Protein AF-A0AAF0Q1U7-F1 (afdb_monomer_lite)

InterPro domains:
  IPR041577 Reverse transcriptase/retrotransposon-derived protein, RNase H-like domain [PF17919] (12-62)
  IPR043502 DNA/RNA polymeras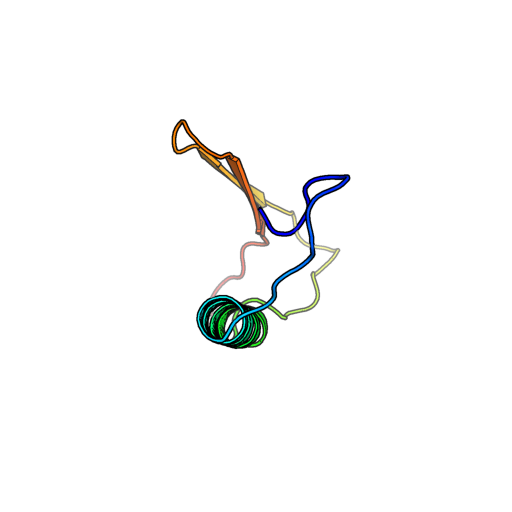e superfamily [SSF56672] (1-60)

Foldseek 3Di:
DQPDPPDDRDCDPVNVVVVVVVVVVCPDPPNDDDDDPVFDWDWDWDDPVVDIDIDIDTDDDDD

Sequence (63 aa):
KLLEKENKFCFDDACLGAFGELKEKLVTAPIIISPDWEQQFEVMCDASGVALGVVLGQRREKN

Secondary structure (DSSP, 8-state):
-TT-TTS-----HHHHHHHHHHHHHHHSTTS-----TTSPPEEEEEE-SS-EEEEEE------

Radius of gyration: 17.33 Å; chains: 1; bounding box: 3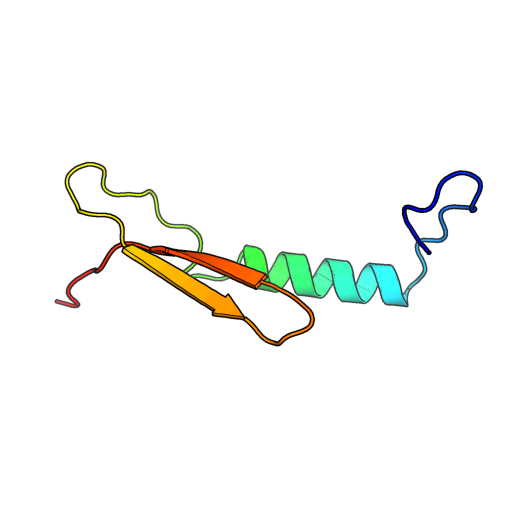1×23×47 Å

Structure (mmCIF, N/CA/C/O backbone):
data_AF-A0AAF0Q1U7-F1
#
_entry.id   AF-A0AAF0Q1U7-F1
#
loop_
_atom_site.group_PDB
_atom_site.id
_atom_site.type_symbol
_atom_site.label_atom_id
_atom_site.label_alt_id
_atom_site.label_comp_id
_atom_site.label_asym_id
_atom_site.label_entity_id
_atom_site.label_seq_id
_atom_site.pdbx_PDB_ins_code
_atom_site.Cartn_x
_atom_site.Cartn_y
_atom_site.Cartn_z
_atom_site.occupancy
_atom_site.B_iso_or_equiv
_atom_site.auth_seq_id
_atom_site.auth_comp_id
_atom_site.auth_asym_id
_atom_site.auth_atom_id
_atom_site.pdbx_PDB_model_num
ATOM 1 N N . LYS A 1 1 ? 11.097 3.059 -17.668 1.00 73.69 1 LYS A N 1
ATOM 2 C CA . LYS A 1 1 ? 10.409 3.451 -16.415 1.00 73.69 1 LYS A CA 1
ATOM 3 C C . LYS A 1 1 ? 8.943 3.686 -16.749 1.00 73.69 1 LYS A C 1
ATOM 5 O O . LYS A 1 1 ? 8.694 4.309 -17.769 1.00 73.69 1 LYS A O 1
ATOM 10 N N . LEU A 1 2 ? 7.996 3.192 -15.947 1.00 84.00 2 LEU A N 1
ATOM 11 C CA . LEU A 1 2 ? 6.569 3.248 -16.305 1.00 84.00 2 LEU A CA 1
ATOM 12 C C . LEU A 1 2 ? 5.989 4.673 -16.285 1.00 84.00 2 LEU A C 1
ATOM 14 O O . LEU A 1 2 ? 5.193 5.009 -17.147 1.00 84.00 2 LEU A O 1
ATOM 18 N N . LEU A 1 3 ? 6.397 5.517 -15.333 1.00 90.12 3 LEU A N 1
ATOM 19 C CA . LEU A 1 3 ? 5.781 6.835 -15.091 1.00 90.12 3 LEU A CA 1
ATOM 20 C C . LEU A 1 3 ? 6.668 8.022 -15.506 1.00 90.12 3 LEU A C 1
ATOM 22 O O . LEU A 1 3 ? 6.423 9.159 -15.115 1.00 90.12 3 LEU A O 1
ATOM 26 N N . GLU A 1 4 ? 7.738 7.765 -16.253 1.00 93.31 4 GLU A N 1
ATOM 27 C CA . GLU A 1 4 ? 8.660 8.810 -16.696 1.00 93.31 4 GLU A CA 1
ATOM 28 C C . GLU A 1 4 ? 8.076 9.563 -17.893 1.00 93.31 4 GLU A C 1
ATOM 30 O O . GLU A 1 4 ? 7.635 8.953 -18.869 1.00 93.31 4 GLU A O 1
ATOM 35 N N . LYS A 1 5 ? 8.072 10.897 -17.815 1.00 91.38 5 LYS A N 1
ATOM 36 C CA . LYS A 1 5 ? 7.612 11.761 -18.907 1.00 91.38 5 LYS A CA 1
ATOM 37 C C . LYS A 1 5 ? 8.423 11.472 -20.178 1.00 91.38 5 LYS A C 1
ATOM 39 O O . LYS A 1 5 ? 9.621 11.230 -20.093 1.00 91.38 5 LYS A O 1
ATOM 44 N N . GLU A 1 6 ? 7.763 11.517 -21.339 1.00 90.00 6 GLU A N 1
ATOM 45 C CA . GLU A 1 6 ? 8.366 11.266 -22.666 1.00 90.00 6 GLU A CA 1
ATOM 46 C C . GLU A 1 6 ? 8.911 9.838 -22.867 1.00 90.00 6 GLU A C 1
ATOM 48 O O . GLU A 1 6 ? 9.517 9.541 -23.893 1.00 90.00 6 GLU A O 1
ATOM 53 N N . ASN A 1 7 ? 8.620 8.921 -21.940 1.00 91.38 7 ASN A N 1
ATOM 54 C CA . ASN A 1 7 ? 8.876 7.497 -22.101 1.00 91.38 7 ASN A CA 1
ATOM 55 C C . ASN A 1 7 ? 7.586 6.772 -22.517 1.00 91.38 7 ASN A C 1
ATOM 57 O O . ASN A 1 7 ? 6.488 7.118 -22.075 1.00 91.38 7 ASN A O 1
ATOM 61 N N . LYS A 1 8 ? 7.698 5.749 -23.369 1.00 91.31 8 LYS A N 1
ATOM 62 C CA . LYS A 1 8 ? 6.533 4.947 -23.753 1.00 91.31 8 LYS A CA 1
ATOM 63 C C . LYS A 1 8 ? 6.100 4.104 -22.556 1.00 91.31 8 LYS A C 1
ATOM 65 O O . LYS A 1 8 ? 6.885 3.319 -22.027 1.00 91.31 8 LYS A O 1
ATOM 70 N N . PHE A 1 9 ? 4.832 4.222 -22.171 1.00 91.94 9 PHE A N 1
ATOM 71 C CA . PHE A 1 9 ? 4.242 3.337 -21.174 1.00 91.94 9 PHE A CA 1
ATOM 72 C C . PHE A 1 9 ? 4.189 1.908 -21.731 1.00 91.94 9 PHE A C 1
ATOM 74 O O . PHE A 1 9 ? 3.464 1.632 -22.688 1.00 91.94 9 PHE A O 1
ATOM 81 N N . CYS A 1 10 ? 4.993 1.015 -21.160 1.00 91.44 10 CYS A N 1
ATOM 82 C CA . CYS A 1 10 ? 5.065 -0.392 -21.538 1.00 91.44 10 CYS A CA 1
ATOM 83 C C . CYS A 1 10 ? 4.703 -1.24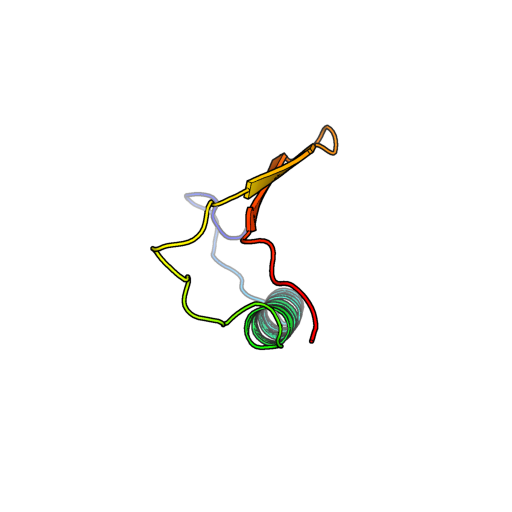6 -20.326 1.00 91.44 10 CYS A C 1
ATOM 85 O O . CYS A 1 10 ? 5.532 -1.447 -19.445 1.00 91.44 10 CYS A O 1
ATOM 87 N N . PHE A 1 11 ? 3.455 -1.704 -20.277 1.00 93.56 11 PHE A N 1
ATOM 88 C CA . PHE A 1 11 ? 2.939 -2.562 -19.216 1.00 93.56 11 PHE A CA 1
ATOM 89 C C . PHE A 1 11 ? 2.985 -4.014 -19.689 1.00 93.56 11 PHE A C 1
ATOM 91 O O . PHE A 1 11 ? 2.055 -4.494 -20.331 1.00 93.56 11 PHE A O 1
ATOM 98 N N . ASP A 1 12 ? 4.126 -4.654 -19.466 1.00 95.06 12 ASP A N 1
ATOM 99 C CA . ASP A 1 12 ? 4.402 -6.024 -19.892 1.00 95.06 12 ASP A CA 1
ATOM 100 C C . ASP A 1 12 ? 3.853 -7.072 -18.906 1.00 95.06 12 ASP A C 1
ATOM 102 O O . ASP A 1 12 ? 3.251 -6.745 -17.878 1.00 95.06 12 ASP A O 1
ATOM 106 N N . ASP A 1 13 ? 4.067 -8.352 -19.217 1.00 97.12 13 ASP A N 1
ATOM 107 C CA . ASP A 1 13 ? 3.588 -9.467 -18.394 1.00 97.12 13 ASP A CA 1
ATOM 108 C C . ASP A 1 13 ? 4.171 -9.444 -16.971 1.00 97.12 13 ASP A C 1
ATOM 110 O O . ASP A 1 13 ? 3.495 -9.831 -16.015 1.00 97.12 13 ASP A O 1
ATOM 114 N N . ALA A 1 14 ? 5.396 -8.931 -16.798 1.00 95.56 14 ALA A N 1
ATOM 115 C CA . ALA A 1 14 ? 6.003 -8.764 -15.480 1.00 95.56 14 ALA A CA 1
ATOM 116 C C . ALA A 1 14 ? 5.277 -7.681 -14.663 1.00 95.56 14 ALA A C 1
ATOM 118 O O . ALA A 1 14 ? 4.988 -7.884 -13.481 1.00 95.56 14 ALA A O 1
ATOM 119 N N . CYS A 1 15 ? 4.920 -6.557 -15.294 1.00 95.19 15 CYS A N 1
ATOM 120 C CA . CYS A 1 15 ? 4.109 -5.511 -14.670 1.00 95.19 15 CYS A CA 1
ATOM 121 C C . CYS A 1 15 ? 2.716 -6.026 -14.291 1.00 95.19 15 CYS A C 1
ATOM 123 O O . CYS A 1 15 ? 2.222 -5.726 -13.201 1.00 95.19 15 CYS A O 1
ATOM 125 N N . LEU A 1 16 ? 2.093 -6.823 -15.164 1.00 96.31 16 LEU A N 1
ATOM 126 C CA . LEU A 1 16 ? 0.788 -7.425 -14.904 1.00 96.31 16 LEU A CA 1
ATOM 127 C C . LEU A 1 16 ? 0.835 -8.390 -13.712 1.00 96.31 16 LEU A C 1
ATOM 129 O O . LEU A 1 16 ? -0.034 -8.314 -12.842 1.00 96.31 16 LEU A O 1
ATOM 133 N N . GLY A 1 17 ? 1.862 -9.241 -13.638 1.00 97.19 17 GLY A N 1
ATOM 134 C CA . GLY A 1 17 ? 2.076 -10.148 -12.509 1.00 97.19 17 GLY A CA 1
ATOM 135 C C . GLY A 1 17 ? 2.243 -9.401 -11.184 1.00 97.19 17 GLY A C 1
ATOM 136 O O . GLY A 1 17 ? 1.519 -9.676 -10.227 1.00 97.19 17 GLY A O 1
ATOM 137 N N . ALA A 1 18 ? 3.117 -8.389 -11.149 1.00 95.38 18 ALA A N 1
ATOM 138 C CA . ALA A 1 18 ? 3.344 -7.575 -9.954 1.00 95.38 18 ALA A CA 1
ATOM 139 C C . ALA A 1 18 ? 2.081 -6.812 -9.511 1.00 95.38 18 ALA A C 1
ATOM 141 O O . ALA A 1 18 ? 1.789 -6.709 -8.319 1.00 95.38 18 ALA A O 1
ATOM 142 N N . PHE A 1 19 ? 1.298 -6.295 -10.463 1.00 94.31 19 PHE A N 1
ATOM 143 C CA . PHE A 1 19 ? 0.031 -5.632 -10.161 1.00 94.31 19 PHE A CA 1
ATOM 144 C C . PHE A 1 19 ? -1.018 -6.610 -9.614 1.00 94.31 19 PHE A C 1
ATOM 146 O O . PHE A 1 19 ? -1.758 -6.260 -8.695 1.00 94.31 19 PHE A O 1
ATOM 153 N N . GLY A 1 20 ? -1.067 -7.839 -10.138 1.00 95.88 20 GLY A N 1
ATOM 154 C CA . GLY A 1 20 ? -1.922 -8.910 -9.623 1.00 95.88 20 GLY A CA 1
ATOM 155 C C . GLY A 1 20 ? -1.605 -9.259 -8.168 1.00 95.88 20 GLY A C 1
ATOM 156 O O . GLY A 1 20 ? -2.506 -9.234 -7.330 1.00 95.88 20 GLY A O 1
ATOM 157 N N . GLU A 1 21 ? -0.327 -9.483 -7.855 1.00 94.69 21 GLU A N 1
ATOM 158 C CA . GLU A 1 21 ? 0.138 -9.760 -6.489 1.00 94.69 21 GLU A CA 1
ATOM 159 C C . GLU A 1 21 ? -0.191 -8.603 -5.533 1.00 94.69 21 GLU A C 1
ATOM 161 O O . GLU A 1 21 ? -0.664 -8.818 -4.416 1.00 94.69 21 GLU A O 1
ATOM 166 N N . LEU A 1 22 ? 0.003 -7.355 -5.977 1.00 91.00 22 LEU A N 1
ATOM 167 C CA . LEU A 1 22 ? -0.351 -6.181 -5.183 1.00 91.00 22 LEU A CA 1
ATOM 168 C C . LEU A 1 22 ? -1.853 -6.144 -4.870 1.00 91.00 22 LEU A C 1
ATOM 170 O O . LEU A 1 22 ? -2.228 -5.884 -3.728 1.00 91.00 22 LEU A O 1
ATOM 174 N N . LYS A 1 23 ? -2.718 -6.424 -5.854 1.00 90.38 23 LYS A N 1
ATOM 175 C CA . LYS A 1 23 ? -4.170 -6.487 -5.627 1.00 90.38 23 LYS A CA 1
ATOM 176 C C . LYS A 1 23 ? -4.520 -7.561 -4.609 1.00 90.38 23 LYS A C 1
ATOM 178 O O . LYS A 1 23 ? -5.277 -7.264 -3.694 1.00 90.38 23 LYS A O 1
ATOM 183 N N . GLU A 1 24 ? -3.962 -8.763 -4.741 1.00 90.62 24 GLU A N 1
ATOM 184 C CA . GLU A 1 24 ? -4.204 -9.872 -3.810 1.00 90.62 24 GLU A CA 1
ATOM 185 C C . GLU A 1 24 ? -3.819 -9.496 -2.372 1.00 90.62 24 GLU A C 1
ATOM 187 O O . GLU A 1 24 ? -4.622 -9.647 -1.449 1.00 90.62 24 GLU A O 1
ATOM 192 N N . LYS A 1 25 ? -2.631 -8.911 -2.182 1.00 86.88 25 LYS A N 1
ATOM 193 C CA . LYS A 1 25 ? -2.170 -8.455 -0.863 1.00 86.88 25 LYS A CA 1
ATOM 194 C C . LYS A 1 25 ? -3.054 -7.357 -0.273 1.00 86.88 25 LYS A C 1
ATOM 196 O O . LYS A 1 25 ? -3.270 -7.355 0.933 1.00 86.88 25 LYS A O 1
ATOM 201 N N . LEU A 1 26 ? -3.576 -6.446 -1.097 1.00 83.38 26 LEU A N 1
ATOM 202 C CA . LEU A 1 26 ? -4.436 -5.346 -0.645 1.00 83.38 26 LEU A CA 1
ATOM 203 C C . LEU A 1 26 ? -5.861 -5.787 -0.281 1.00 83.38 26 LEU A C 1
ATOM 205 O O . LEU A 1 26 ? -6.488 -5.148 0.561 1.00 83.38 26 LEU A O 1
ATOM 209 N N . VAL A 1 27 ? -6.385 -6.847 -0.906 1.00 82.19 27 VAL A N 1
ATOM 210 C CA . VAL A 1 27 ? -7.749 -7.347 -0.635 1.00 82.19 27 VAL A CA 1
ATOM 211 C C . VAL A 1 27 ? -7.802 -8.433 0.441 1.00 82.19 27 VAL A C 1
ATOM 213 O O . VAL A 1 27 ? -8.890 -8.812 0.872 1.00 82.19 27 VAL A O 1
ATOM 216 N N . THR A 1 28 ? -6.651 -8.928 0.898 1.00 79.50 28 THR A N 1
ATOM 217 C CA . THR A 1 28 ? -6.578 -9.947 1.950 1.00 79.50 28 THR A CA 1
ATOM 218 C C . THR A 1 28 ? -6.643 -9.293 3.339 1.00 79.50 28 THR A C 1
ATOM 220 O O . THR A 1 28 ? -5.970 -8.300 3.620 1.00 79.50 28 THR A O 1
ATOM 223 N N . ALA A 1 29 ? -7.477 -9.838 4.234 1.00 62.62 29 ALA A N 1
ATOM 224 C CA . ALA A 1 29 ? -7.544 -9.425 5.641 1.00 62.62 29 ALA A CA 1
ATOM 225 C C . ALA A 1 29 ? -6.151 -9.542 6.306 1.00 62.62 29 ALA A C 1
ATOM 227 O O . ALA A 1 29 ? -5.417 -10.475 5.978 1.00 62.62 29 ALA A O 1
ATOM 228 N N . PRO A 1 30 ? -5.751 -8.647 7.232 1.00 62.16 30 PRO A N 1
ATOM 229 C CA . PRO A 1 30 ? -6.586 -7.832 8.125 1.00 62.16 30 PRO A CA 1
ATOM 230 C C . PRO A 1 30 ? -6.768 -6.356 7.711 1.00 62.16 30 PRO A C 1
ATOM 232 O O . PRO A 1 30 ? -7.197 -5.551 8.531 1.00 62.16 30 PRO A O 1
ATOM 235 N N . ILE A 1 31 ? -6.439 -5.983 6.469 1.00 59.84 31 ILE A N 1
ATOM 236 C CA . ILE A 1 31 ? -6.287 -4.572 6.056 1.00 59.84 31 ILE A CA 1
ATOM 237 C C . ILE A 1 31 ? -7.626 -3.805 5.968 1.00 59.84 31 ILE A C 1
ATOM 239 O O . ILE A 1 31 ? -7.654 -2.600 6.203 1.00 59.84 31 ILE A O 1
ATOM 243 N N . ILE A 1 32 ? -8.749 -4.473 5.673 1.00 61.22 32 ILE A N 1
ATOM 244 C CA . ILE A 1 32 ? -10.044 -3.810 5.432 1.00 61.22 32 ILE A CA 1
ATOM 245 C C . ILE A 1 32 ? -10.966 -3.962 6.645 1.00 61.22 32 ILE A C 1
ATOM 247 O O . ILE A 1 32 ? -11.887 -4.778 6.646 1.00 61.22 32 ILE A O 1
ATOM 251 N N . ILE A 1 33 ? -10.734 -3.168 7.688 1.00 73.00 33 ILE A N 1
ATOM 252 C CA . ILE A 1 33 ? -11.737 -2.959 8.733 1.00 73.00 33 ILE A CA 1
ATOM 253 C C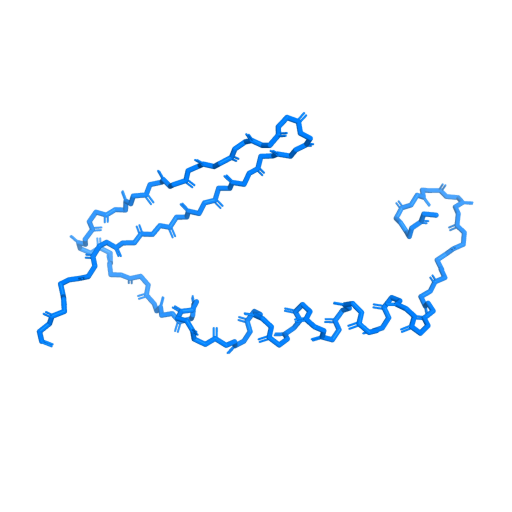 . ILE A 1 33 ? -11.932 -1.462 8.928 1.00 73.00 33 ILE A C 1
ATOM 255 O O . ILE A 1 33 ? -10.959 -0.713 8.977 1.00 73.00 33 ILE A O 1
ATOM 259 N N . SER A 1 34 ? -13.188 -1.029 9.039 1.00 82.00 34 SER A N 1
ATOM 260 C CA . SER A 1 34 ? -13.502 0.362 9.359 1.00 82.00 34 SER A CA 1
ATOM 261 C C . SER A 1 34 ? -12.797 0.781 10.656 1.00 82.00 34 SER A C 1
ATOM 263 O O . SER A 1 34 ? -12.781 -0.010 11.612 1.00 82.00 34 SER A O 1
ATOM 265 N N . PRO A 1 35 ? -12.217 1.992 10.702 1.00 86.12 35 PRO A N 1
ATOM 266 C CA . PRO A 1 35 ? -11.644 2.523 11.927 1.00 86.12 35 PRO A CA 1
ATOM 267 C C . PRO A 1 35 ? -12.744 2.751 12.965 1.00 86.12 35 PRO A C 1
ATOM 269 O O . PRO A 1 35 ? -13.875 3.104 12.626 1.00 86.12 35 PRO A O 1
ATOM 272 N N . ASP A 1 36 ? -12.393 2.557 14.228 1.00 88.50 36 ASP A N 1
ATOM 273 C CA . ASP A 1 36 ? -13.218 2.944 15.363 1.00 88.50 36 ASP A CA 1
ATOM 274 C C . ASP A 1 36 ? -12.808 4.349 15.810 1.00 88.50 36 ASP A C 1
ATOM 276 O O . ASP A 1 36 ? -11.751 4.538 16.403 1.00 88.50 36 ASP A O 1
ATOM 280 N N . TRP A 1 37 ? -13.621 5.356 15.511 1.00 88.75 37 TRP A N 1
ATOM 281 C CA . TRP A 1 37 ? -13.282 6.753 15.799 1.00 88.75 37 TRP A CA 1
ATOM 282 C C . TRP A 1 37 ? -13.229 7.093 17.294 1.00 88.75 37 TRP A C 1
ATOM 284 O O . TRP A 1 37 ? -12.724 8.158 17.644 1.00 88.75 37 TRP A O 1
ATOM 294 N N . GLU A 1 38 ? -13.722 6.214 18.169 1.00 92.00 38 GLU A N 1
ATOM 295 C CA . GLU A 1 38 ? -13.632 6.381 19.624 1.00 92.00 38 GLU A CA 1
ATOM 296 C C . GLU A 1 38 ? -12.280 5.902 20.184 1.00 92.00 38 GLU A C 1
ATOM 298 O O . GLU A 1 38 ? -11.910 6.252 21.306 1.00 92.00 38 GLU A O 1
ATOM 303 N N . GLN A 1 39 ? -11.509 5.139 19.400 1.00 88.50 39 GLN A N 1
ATOM 304 C CA . GLN A 1 39 ? -10.206 4.603 19.793 1.00 88.50 39 GLN A CA 1
ATOM 305 C C . GLN A 1 39 ? -9.037 5.452 19.281 1.00 88.50 39 GLN A C 1
ATOM 307 O O . GLN A 1 39 ? -9.082 6.069 18.214 1.00 88.50 39 GLN A O 1
ATOM 312 N N . GLN A 1 40 ? -7.931 5.436 20.029 1.00 90.69 40 GLN A N 1
ATOM 313 C CA . GLN A 1 40 ? -6.701 6.109 19.620 1.00 90.69 40 GLN A CA 1
ATOM 314 C C . GLN A 1 40 ? -6.067 5.421 18.408 1.00 90.69 40 GLN A C 1
ATOM 316 O O . GLN A 1 40 ? -6.052 4.194 18.292 1.00 90.69 40 GLN A O 1
ATOM 321 N N . PHE A 1 41 ? -5.515 6.238 17.516 1.00 89.88 41 PHE A N 1
ATOM 322 C CA . PHE A 1 41 ? -4.695 5.765 16.413 1.00 89.88 41 PHE A CA 1
ATOM 323 C C . PHE A 1 41 ? -3.227 5.712 16.826 1.00 89.88 41 PHE A C 1
ATOM 325 O O . PHE A 1 41 ? -2.727 6.604 17.512 1.00 89.88 41 PHE A O 1
ATOM 332 N N . GLU A 1 42 ? -2.525 4.700 16.337 1.00 91.69 42 GLU A N 1
ATOM 333 C CA . GLU A 1 42 ? -1.084 4.544 16.469 1.00 91.69 42 GLU A CA 1
ATOM 334 C C . GLU A 1 42 ? -0.441 4.663 15.087 1.00 91.69 42 GLU A C 1
ATOM 336 O O . GLU A 1 42 ? -0.898 4.066 14.109 1.00 91.69 42 GLU A O 1
ATOM 341 N N . VAL A 1 43 ? 0.632 5.447 15.000 1.00 91.06 43 VAL A N 1
ATOM 342 C CA . VAL A 1 43 ? 1.437 5.567 13.783 1.00 91.06 43 VAL A CA 1
ATOM 343 C C . VAL A 1 43 ? 2.659 4.672 13.937 1.00 91.06 43 VAL A C 1
ATOM 345 O O . VAL A 1 43 ? 3.485 4.885 14.823 1.00 91.06 43 VAL A O 1
ATOM 348 N N . MET A 1 44 ? 2.778 3.680 13.061 1.00 91.62 44 MET A N 1
ATOM 349 C CA . MET A 1 44 ? 3.936 2.799 12.968 1.00 91.62 44 MET A CA 1
ATOM 350 C C . MET A 1 44 ? 4.753 3.201 11.744 1.00 91.62 44 MET A C 1
ATOM 352 O O . MET A 1 44 ? 4.224 3.240 10.633 1.00 91.62 44 MET A O 1
ATOM 356 N N . CYS A 1 45 ? 6.036 3.491 11.936 1.00 92.62 45 CYS A N 1
ATOM 357 C CA . CYS A 1 45 ? 6.939 3.885 10.859 1.00 92.62 45 CYS A CA 1
ATOM 358 C C . CYS A 1 45 ? 8.121 2.920 10.780 1.00 92.62 45 CYS A C 1
ATOM 360 O O . CYS A 1 45 ? 8.680 2.554 11.812 1.00 92.62 45 CYS A O 1
ATOM 362 N N . ASP A 1 46 ? 8.534 2.576 9.563 1.00 93.19 46 ASP A N 1
ATOM 363 C CA . ASP A 1 46 ? 9.787 1.875 9.283 1.00 93.19 46 ASP A CA 1
ATOM 364 C C . ASP A 1 46 ? 10.571 2.602 8.182 1.00 93.19 46 ASP A C 1
ATOM 366 O O . ASP A 1 46 ? 9.993 3.210 7.276 1.00 93.19 46 ASP A O 1
ATOM 370 N N . ALA A 1 47 ? 11.898 2.569 8.272 1.00 93.50 47 ALA A N 1
ATOM 371 C CA . ALA A 1 47 ? 12.796 3.266 7.362 1.00 93.50 47 ALA A CA 1
ATOM 372 C C . ALA A 1 47 ? 13.967 2.356 6.984 1.00 93.50 47 ALA A C 1
ATOM 374 O O . ALA A 1 47 ? 14.822 2.050 7.810 1.00 93.50 47 ALA A O 1
ATOM 375 N N . SER A 1 48 ? 14.051 1.976 5.709 1.00 91.81 48 SER A N 1
ATOM 376 C CA . SER A 1 48 ? 15.083 1.051 5.211 1.00 91.81 48 SER A CA 1
ATOM 377 C C . SER A 1 48 ? 16.325 1.750 4.644 1.00 91.81 48 SER A C 1
ATOM 379 O O . SER A 1 48 ? 17.201 1.106 4.073 1.00 91.81 48 SER A O 1
ATOM 381 N N . GLY A 1 49 ? 16.384 3.084 4.723 1.00 88.44 49 GLY A N 1
ATOM 382 C CA . GLY A 1 49 ? 17.409 3.911 4.072 1.00 88.44 49 GLY A CA 1
ATOM 383 C C . GLY A 1 49 ? 17.165 4.166 2.577 1.00 88.44 49 GLY A C 1
ATOM 384 O O . GLY A 1 49 ? 17.778 5.066 2.011 1.00 88.44 49 GLY A O 1
ATOM 385 N N . VAL A 1 50 ? 16.241 3.429 1.950 1.00 90.31 50 VAL A N 1
ATOM 386 C CA . VAL A 1 50 ? 15.808 3.633 0.552 1.00 90.31 50 VAL A CA 1
ATOM 387 C C . VAL A 1 50 ? 14.370 4.143 0.479 1.00 90.31 50 VAL A C 1
ATOM 389 O O . VAL A 1 50 ? 14.026 4.917 -0.412 1.00 90.31 50 VAL A O 1
ATOM 392 N N . ALA A 1 51 ? 13.529 3.728 1.423 1.00 90.94 51 ALA A N 1
ATOM 393 C CA . ALA A 1 51 ? 12.135 4.130 1.494 1.00 90.94 51 ALA A CA 1
ATOM 394 C C . ALA A 1 51 ? 11.700 4.338 2.947 1.00 90.94 51 ALA A C 1
ATOM 396 O O . ALA A 1 51 ? 12.299 3.795 3.879 1.00 90.94 51 ALA A O 1
ATOM 397 N N . LEU A 1 52 ? 10.633 5.118 3.104 1.00 92.31 52 LEU A N 1
ATOM 398 C CA . LEU A 1 52 ? 9.898 5.280 4.351 1.00 92.31 52 LEU A CA 1
ATOM 399 C C . LEU A 1 52 ? 8.542 4.592 4.196 1.00 92.31 52 LEU A C 1
ATOM 401 O O . LEU A 1 52 ? 7.813 4.871 3.244 1.00 92.31 52 LEU A O 1
ATOM 405 N N . GLY A 1 53 ? 8.221 3.696 5.123 1.00 91.56 53 GLY A N 1
ATOM 406 C CA . GLY A 1 53 ? 6.911 3.072 5.253 1.00 91.56 53 GLY A CA 1
ATOM 407 C C . GLY A 1 53 ? 6.197 3.619 6.482 1.00 91.56 53 GLY A C 1
ATOM 408 O O . GLY A 1 53 ? 6.793 3.701 7.553 1.00 91.56 53 GLY A O 1
ATOM 409 N N . VAL A 1 54 ? 4.925 3.989 6.335 1.00 91.12 54 VAL A N 1
ATOM 410 C CA . VAL A 1 54 ? 4.075 4.427 7.450 1.00 91.12 54 VAL A CA 1
ATOM 41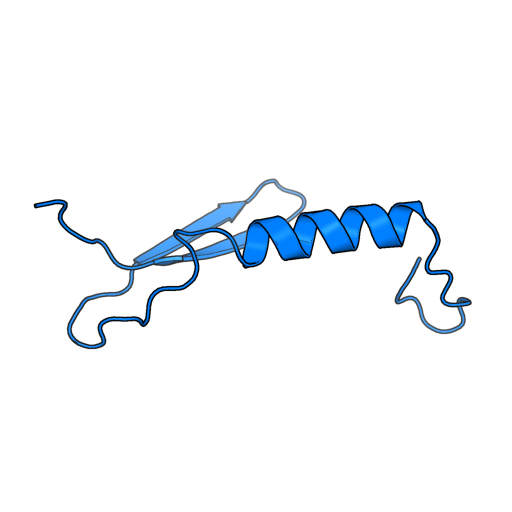1 C C . VAL A 1 54 ? 2.761 3.663 7.398 1.00 91.12 54 VAL A C 1
ATOM 413 O O . VAL A 1 54 ? 2.140 3.560 6.341 1.00 91.12 54 VAL A O 1
ATOM 416 N N . VAL A 1 55 ? 2.338 3.146 8.546 1.00 88.12 55 VAL A N 1
ATOM 417 C CA . VAL A 1 55 ? 1.049 2.486 8.746 1.00 88.12 55 VAL A CA 1
ATOM 418 C C . VAL A 1 55 ? 0.318 3.191 9.881 1.00 88.12 55 VAL A C 1
ATOM 420 O O . VAL A 1 55 ? 0.883 3.418 10.949 1.00 88.12 55 VAL A O 1
ATOM 423 N N . LEU A 1 56 ? -0.948 3.528 9.647 1.00 87.88 56 LEU A N 1
ATOM 424 C CA . LEU A 1 56 ? -1.864 3.997 10.681 1.00 87.88 56 LEU A CA 1
ATOM 425 C C . LEU A 1 56 ? -2.683 2.798 11.169 1.00 87.88 56 LEU A C 1
ATOM 427 O O . LEU A 1 56 ? -3.387 2.173 10.376 1.00 87.88 56 LEU A O 1
ATOM 431 N N . GLY A 1 57 ? -2.570 2.465 12.449 1.00 88.69 57 GLY A N 1
ATOM 432 C CA . GLY A 1 57 ? -3.250 1.330 13.067 1.00 88.69 57 GLY A CA 1
ATOM 433 C C . GLY A 1 57 ? -4.078 1.737 14.280 1.00 88.69 57 GLY A C 1
ATOM 434 O O . GLY A 1 57 ? -3.970 2.852 14.783 1.00 88.69 57 GLY A O 1
ATOM 435 N N . GLN A 1 58 ? -4.907 0.814 14.759 1.00 89.12 58 GLN A N 1
ATOM 436 C CA . GLN A 1 58 ? -5.586 0.914 16.051 1.00 89.12 58 GLN A CA 1
ATOM 437 C C . GLN A 1 58 ? -5.389 -0.398 16.800 1.00 89.12 58 GLN A C 1
ATOM 439 O O . GLN A 1 58 ? -5.521 -1.480 16.214 1.00 89.12 58 GLN A O 1
ATOM 444 N N . ARG A 1 59 ? -5.060 -0.318 18.091 1.00 82.44 59 ARG A N 1
ATOM 445 C CA . ARG A 1 59 ? -4.862 -1.502 18.923 1.00 82.44 59 ARG A CA 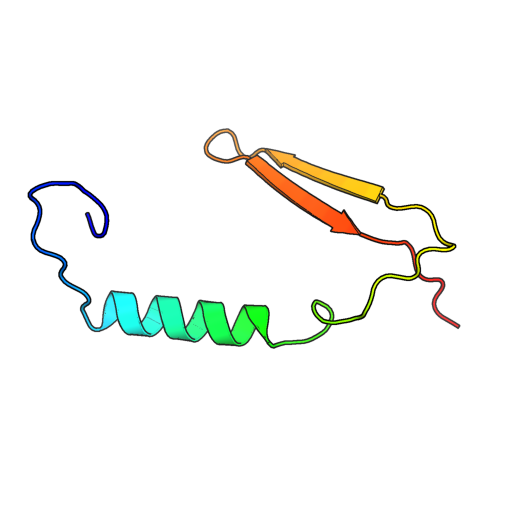1
ATOM 446 C C . ARG A 1 59 ? -6.214 -2.130 19.246 1.00 82.44 59 ARG A C 1
ATOM 448 O O . ARG A 1 59 ? -7.033 -1.523 19.917 1.00 82.44 59 ARG A O 1
ATOM 455 N N . ARG A 1 60 ? -6.427 -3.372 18.811 1.00 73.62 60 ARG A N 1
ATOM 456 C CA . ARG A 1 60 ? -7.609 -4.162 19.182 1.00 73.62 60 ARG A CA 1
ATOM 457 C C . ARG A 1 60 ? -7.215 -5.221 20.197 1.00 73.62 60 ARG A C 1
ATOM 459 O O . ARG A 1 60 ? -6.291 -5.996 19.944 1.00 73.62 60 ARG A O 1
ATOM 466 N N . GLU A 1 61 ? -7.907 -5.270 21.329 1.00 69.25 61 GLU A N 1
ATOM 467 C CA . GLU A 1 61 ? -7.794 -6.409 22.238 1.00 69.25 61 GLU A CA 1
ATOM 468 C C . GLU A 1 61 ? -8.421 -7.642 21.575 1.00 69.25 61 GLU A C 1
ATOM 470 O O . GLU A 1 61 ? -9.502 -7.575 20.987 1.00 69.25 61 GLU A O 1
ATOM 475 N N . LYS A 1 62 ? -7.701 -8.768 21.603 1.00 60.28 62 LYS A N 1
ATOM 476 C CA . LYS A 1 62 ? -8.256 -10.059 21.197 1.00 60.28 62 LYS A CA 1
ATOM 477 C C . LYS A 1 62 ? -9.016 -10.611 22.398 1.00 60.28 62 LYS A C 1
ATOM 479 O O . LYS A 1 62 ? -8.373 -11.020 23.361 1.00 60.28 62 LYS A O 1
ATOM 484 N N . ASN A 1 63 ? -10.343 -10.588 22.325 1.00 47.72 63 ASN A N 1
ATOM 485 C CA . ASN A 1 63 ? -11.184 -11.429 23.177 1.00 47.72 63 ASN A CA 1
ATOM 486 C C . ASN A 1 63 ? -11.061 -12.892 22.744 1.00 47.72 63 ASN A C 1
ATOM 488 O O . ASN A 1 63 ? -11.005 -13.127 21.512 1.00 47.72 63 ASN A O 1
#

pLDDT: mean 86.43, std 10.71, range [47.72, 97.19]

Organism: Solanum verrucosum (NCBI:txid315347)